Protein AF-A0A1D2RUA3-F1 (afdb_monomer_lite)

Foldseek 3Di:
DFDQDLPDQDPVLLVQLVVLQVQLVCCLVPPDQDFDQDPPPDPDDPDPPRPRPSVGNVVSNVVSVVSNVSSVVSNVCSSRPGDGPDD

Sequence (87 aa):
MGTLSFRTASKPGLFLGLVMLVAGGAVIAWPPEILVHHPTIRPSAFSETKRVEAVTQGRARFYGGCLVAAGVFIGLFSLYAPRHEQP

Radius of gyration: 22.41 Å; chains: 1; bounding box: 59×15×58 Å

Secondary structure (DSSP, 8-state):
----------HHHHHHHHHHHHHHHHHHHS------------TT----------HHHHHHHHHHHHHHHHHHHHHHHHHH-------

Structure (mmCIF, N/CA/C/O backbone):
data_AF-A0A1D2RUA3-F1
#
_entry.id   AF-A0A1D2RUA3-F1
#
loop_
_atom_site.group_PDB
_atom_site.id
_atom_site.type_symbol
_atom_site.label_atom_id
_atom_site.label_alt_id
_atom_site.label_comp_id
_atom_site.label_asym_id
_atom_site.label_entity_id
_atom_site.label_seq_id
_atom_site.pdbx_PDB_ins_code
_atom_site.Cartn_x
_atom_site.Cartn_y
_atom_site.Cartn_z
_atom_site.occupancy
_atom_site.B_iso_or_equiv
_atom_site.auth_seq_id
_atom_site.auth_comp_id
_atom_site.auth_asym_id
_atom_site.auth_atom_id
_atom_site.pdbx_PDB_model_num
ATOM 1 N N . MET A 1 1 ? -20.608 -5.052 35.476 1.00 43.25 1 MET A N 1
ATOM 2 C CA . MET A 1 1 ? -20.199 -5.730 34.227 1.00 43.25 1 MET A CA 1
ATOM 3 C C . MET A 1 1 ? -20.390 -4.732 33.102 1.00 43.25 1 MET A C 1
ATOM 5 O O . MET A 1 1 ? -21.528 -4.406 32.807 1.00 43.25 1 MET A O 1
ATOM 9 N N . GLY A 1 2 ? -19.305 -4.148 32.587 1.00 48.59 2 GLY A N 1
ATOM 10 C CA . GLY A 1 2 ? -19.390 -3.159 31.509 1.00 48.59 2 GLY A CA 1
ATOM 11 C C . GLY A 1 2 ? -19.768 -3.837 30.196 1.00 48.59 2 GLY A C 1
ATOM 12 O O . GLY A 1 2 ? -19.163 -4.842 29.823 1.00 48.59 2 GLY A O 1
ATOM 13 N N . THR A 1 3 ? -20.787 -3.318 29.523 1.00 49.28 3 THR A N 1
ATOM 14 C CA . THR A 1 3 ? -21.182 -3.733 28.179 1.00 49.28 3 THR A CA 1
ATOM 15 C C . THR A 1 3 ? -20.156 -3.214 27.178 1.00 49.28 3 THR A C 1
ATOM 17 O O . THR A 1 3 ? -19.980 -2.013 27.022 1.00 49.28 3 THR A O 1
ATOM 20 N N . LEU A 1 4 ? -19.445 -4.113 26.496 1.00 46.19 4 LEU A N 1
ATOM 21 C CA . LEU A 1 4 ? -18.593 -3.738 25.367 1.00 46.19 4 LEU A CA 1
ATOM 22 C C . LEU A 1 4 ? -19.497 -3.405 24.172 1.00 46.19 4 LEU A C 1
ATOM 24 O O . LEU A 1 4 ? -19.920 -4.292 23.431 1.00 46.19 4 LEU A O 1
ATOM 28 N N . SER A 1 5 ? -19.835 -2.127 24.001 1.00 49.50 5 SER A N 1
ATOM 29 C CA . SER A 1 5 ? -20.551 -1.642 22.822 1.00 49.50 5 SER A CA 1
ATOM 30 C C . SER A 1 5 ? -19.564 -1.448 21.668 1.00 49.50 5 SER A C 1
ATOM 32 O O . SER A 1 5 ? -18.786 -0.498 21.630 1.00 49.50 5 SER A O 1
ATOM 34 N N . PHE A 1 6 ? -19.592 -2.356 20.689 1.00 51.78 6 PHE A N 1
ATOM 35 C CA . PHE A 1 6 ? -18.751 -2.322 19.478 1.00 51.78 6 PHE A CA 1
ATOM 36 C C . PHE A 1 6 ? -19.142 -1.213 18.477 1.00 51.78 6 PHE A C 1
ATOM 38 O O . PHE A 1 6 ? -18.731 -1.228 17.319 1.00 51.78 6 PHE A O 1
ATOM 45 N N . ARG A 1 7 ? -19.987 -0.254 18.875 1.00 53.94 7 ARG A N 1
ATOM 46 C CA . ARG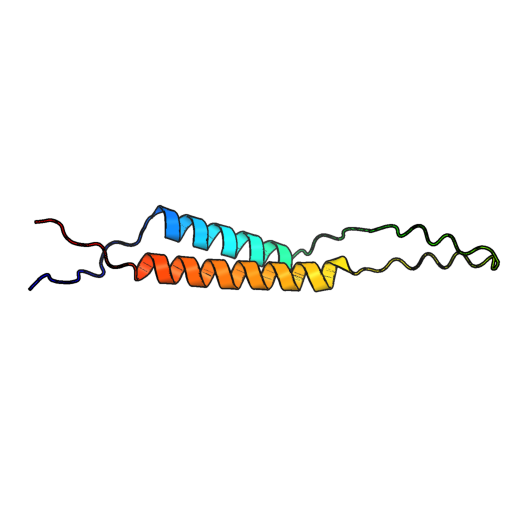 A 1 7 ? -20.640 0.703 17.972 1.00 53.94 7 ARG A CA 1
ATOM 47 C C . ARG A 1 7 ? -20.097 2.117 18.119 1.00 53.94 7 ARG A C 1
ATOM 49 O O . ARG A 1 7 ? -20.841 3.059 18.371 1.00 53.94 7 ARG A O 1
ATOM 56 N N . THR A 1 8 ? -18.806 2.319 17.879 1.00 54.31 8 THR A N 1
ATOM 57 C CA . THR A 1 8 ? -18.362 3.625 17.365 1.00 54.31 8 THR A CA 1
ATOM 58 C C . THR A 1 8 ? -17.032 3.490 16.645 1.00 54.31 8 THR A C 1
ATOM 60 O O . THR A 1 8 ? -15.970 3.505 17.259 1.00 54.31 8 THR A O 1
ATOM 63 N N . ALA A 1 9 ? -17.088 3.369 15.320 1.00 57.62 9 ALA A N 1
ATOM 64 C CA . ALA A 1 9 ? -15.890 3.347 14.501 1.00 57.62 9 ALA A CA 1
ATOM 65 C C . ALA A 1 9 ? -15.044 4.603 14.755 1.00 57.62 9 ALA A C 1
ATOM 67 O O . ALA A 1 9 ? -15.571 5.726 14.788 1.00 57.62 9 ALA A O 1
ATOM 68 N N . SER A 1 10 ? -13.733 4.441 14.938 1.00 69.12 10 SER A N 1
ATOM 69 C CA . SER A 1 10 ? -12.853 5.593 15.103 1.00 69.12 10 SER A CA 1
ATOM 70 C C . SER A 1 10 ? -12.734 6.315 13.753 1.00 69.12 10 SER A C 1
ATOM 72 O O . SER A 1 10 ? -12.038 5.881 12.838 1.00 69.12 10 SER A O 1
ATOM 74 N N . LYS A 1 11 ? -13.461 7.434 13.607 1.00 77.12 11 LYS A N 1
ATOM 75 C CA . LYS A 1 11 ? -13.427 8.307 12.416 1.00 77.12 11 LYS A CA 1
ATOM 76 C C . LYS A 1 11 ? -12.003 8.540 11.867 1.00 77.12 11 LYS A C 1
ATOM 78 O O . LYS A 1 11 ? -11.827 8.375 10.662 1.00 77.12 11 LYS A O 1
ATOM 83 N N . PRO A 1 12 ? -10.984 8.870 12.694 1.00 81.62 12 PRO A N 1
ATOM 84 C CA . PRO A 1 12 ? -9.630 9.083 12.179 1.00 81.62 12 PRO A CA 1
ATOM 85 C C . PRO A 1 12 ? -8.964 7.799 11.669 1.00 81.62 12 PRO A C 1
ATOM 87 O O . PRO A 1 12 ? -8.272 7.841 10.657 1.00 81.62 12 PRO A O 1
ATOM 90 N N . GLY A 1 13 ? -9.184 6.657 12.326 1.00 81.44 13 GLY A N 1
ATOM 91 C CA . GLY A 1 13 ? -8.588 5.389 11.914 1.00 81.44 13 GLY A CA 1
ATOM 92 C C . GLY A 1 13 ? -9.216 4.837 10.632 1.00 81.44 13 GLY A C 1
ATOM 93 O O . GLY A 1 13 ? -8.503 4.393 9.736 1.00 81.44 13 GLY A O 1
ATOM 94 N N . LEU A 1 14 ? -10.535 4.982 10.473 1.00 84.38 14 LEU A N 1
ATOM 95 C CA . LEU A 1 14 ? -11.220 4.691 9.211 1.00 84.38 14 LEU A CA 1
ATOM 96 C C . LEU A 1 14 ? -10.706 5.558 8.057 1.00 84.38 14 LEU A C 1
ATOM 98 O O . LEU A 1 14 ? -10.463 5.044 6.966 1.00 84.38 14 LEU A O 1
ATOM 102 N N . PHE A 1 15 ? -10.527 6.859 8.297 1.00 87.75 15 PHE A N 1
ATOM 103 C CA . PHE A 1 15 ? -10.007 7.775 7.284 1.00 87.75 15 PHE A CA 1
ATOM 104 C C . PHE A 1 15 ? -8.579 7.402 6.873 1.00 87.75 15 PHE A C 1
ATOM 106 O O . PHE A 1 15 ? -8.291 7.301 5.684 1.00 87.75 15 PHE A O 1
ATOM 113 N N . LEU A 1 16 ? -7.706 7.117 7.843 1.00 88.06 16 LEU A N 1
ATOM 114 C CA . LEU A 1 16 ? -6.338 6.676 7.575 1.00 88.06 16 LEU A CA 1
ATOM 115 C C . LEU A 1 16 ? -6.311 5.359 6.785 1.00 88.06 16 LEU A C 1
ATOM 117 O O . LEU A 1 16 ? -5.595 5.260 5.789 1.00 88.06 16 LEU A O 1
ATOM 121 N N . GLY A 1 17 ? -7.125 4.377 7.184 1.00 88.69 17 GLY A N 1
ATOM 122 C CA . GLY A 1 17 ? -7.242 3.101 6.479 1.00 88.69 17 GLY A CA 1
ATOM 123 C C . GLY A 1 17 ? -7.683 3.276 5.023 1.00 88.69 17 GLY A C 1
ATOM 124 O O . GLY A 1 17 ? -7.077 2.702 4.118 1.00 88.69 17 GLY A O 1
ATOM 125 N N . LEU A 1 18 ? -8.678 4.137 4.782 1.00 90.94 18 LEU A N 1
ATOM 126 C CA . LEU A 1 18 ? -9.156 4.458 3.436 1.00 90.94 18 LEU A CA 1
ATOM 127 C C . LEU A 1 18 ? -8.076 5.144 2.589 1.00 90.94 18 LEU A C 1
ATOM 129 O O . LEU A 1 18 ? -7.868 4.759 1.440 1.00 90.94 18 LEU A O 1
ATOM 133 N N . VAL A 1 19 ? -7.365 6.127 3.149 1.00 92.44 19 VAL A N 1
ATOM 134 C CA . VAL A 1 19 ? -6.285 6.837 2.444 1.00 92.44 19 VAL A CA 1
ATOM 135 C C . VAL A 1 19 ? -5.179 5.868 2.028 1.00 92.44 19 VAL A C 1
ATOM 137 O O . VAL A 1 19 ? -4.744 5.901 0.877 1.00 92.44 19 VAL A O 1
ATOM 140 N N . MET A 1 20 ? -4.755 4.970 2.921 1.00 90.12 20 MET A N 1
ATOM 141 C CA . MET A 1 20 ? -3.719 3.979 2.604 1.00 90.12 20 MET A CA 1
ATOM 142 C C . MET A 1 20 ? -4.184 2.974 1.548 1.00 90.12 20 MET A C 1
ATOM 144 O O . MET A 1 20 ? -3.403 2.611 0.668 1.00 90.12 20 MET A O 1
ATOM 148 N N . LEU A 1 21 ? -5.458 2.576 1.583 1.00 92.00 21 LEU A N 1
ATOM 149 C CA . LEU A 1 21 ? -6.043 1.681 0.588 1.00 92.00 21 LEU A CA 1
ATOM 150 C C . LEU A 1 21 ? -6.079 2.316 -0.807 1.00 92.00 21 LEU A C 1
ATOM 152 O O . LEU A 1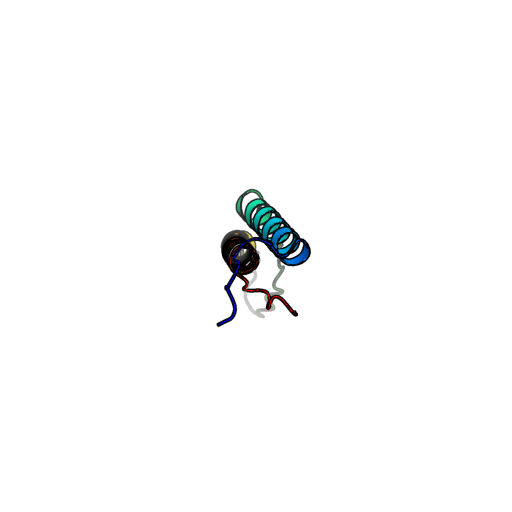 21 ? -5.644 1.694 -1.777 1.00 92.00 21 LEU A O 1
ATOM 156 N N . VAL A 1 22 ? -6.538 3.566 -0.908 1.00 92.19 22 VAL A N 1
ATOM 157 C CA . VAL A 1 22 ? -6.581 4.302 -2.181 1.00 92.19 22 VAL A CA 1
ATOM 158 C C . VAL A 1 22 ? -5.168 4.561 -2.708 1.00 92.19 22 VAL A C 1
ATOM 160 O O . VAL A 1 22 ? -4.901 4.309 -3.882 1.00 92.19 22 VAL A O 1
ATOM 163 N N . ALA A 1 23 ? -4.245 4.999 -1.848 1.00 89.44 23 ALA A N 1
ATOM 164 C CA . ALA A 1 23 ? -2.860 5.254 -2.235 1.00 89.44 23 ALA A CA 1
ATOM 165 C C . ALA A 1 23 ? -2.152 3.974 -2.708 1.00 89.44 23 ALA A C 1
ATOM 167 O O . ALA A 1 23 ? -1.529 3.968 -3.769 1.00 89.44 23 ALA A O 1
ATOM 168 N N . GLY A 1 24 ? -2.286 2.870 -1.967 1.00 88.62 24 GLY A N 1
ATOM 169 C CA . GLY A 1 24 ? -1.713 1.583 -2.355 1.00 88.62 24 GLY A CA 1
ATOM 170 C C . GLY A 1 24 ? -2.289 1.056 -3.673 1.00 88.62 24 GLY A C 1
ATOM 171 O O . GLY A 1 24 ? -1.535 0.613 -4.540 1.00 88.62 24 GLY A O 1
ATOM 172 N N . GLY A 1 25 ? -3.608 1.178 -3.862 1.00 88.25 25 GLY A N 1
ATOM 173 C CA . GLY A 1 25 ? -4.284 0.801 -5.104 1.00 88.25 25 GLY A CA 1
ATOM 174 C C . GLY A 1 25 ? -3.812 1.619 -6.308 1.00 88.25 25 GLY A C 1
ATOM 175 O O . GLY A 1 25 ? -3.530 1.049 -7.362 1.00 88.25 25 GLY A O 1
ATOM 176 N N . ALA A 1 26 ? -3.641 2.933 -6.139 1.00 88.06 26 ALA A N 1
ATOM 177 C CA . ALA A 1 26 ? -3.116 3.810 -7.183 1.00 88.06 26 ALA A CA 1
ATOM 178 C C . ALA A 1 26 ? -1.688 3.419 -7.601 1.00 88.06 26 ALA A C 1
ATOM 180 O O . ALA A 1 26 ? -1.405 3.348 -8.794 1.00 88.06 26 ALA A O 1
ATOM 181 N N . VAL A 1 27 ? -0.817 3.087 -6.641 1.00 85.88 27 VAL A N 1
ATOM 182 C CA . VAL A 1 27 ? 0.563 2.640 -6.912 1.00 85.88 27 VAL A CA 1
ATOM 183 C C . VAL A 1 27 ? 0.602 1.278 -7.620 1.00 85.88 27 VAL A C 1
ATOM 185 O O . VAL A 1 27 ? 1.504 1.025 -8.416 1.00 85.88 27 VAL A O 1
ATOM 188 N N . ILE A 1 28 ? -0.366 0.389 -7.372 1.00 84.25 28 ILE A N 1
ATOM 189 C CA . ILE A 1 28 ? -0.469 -0.883 -8.105 1.00 84.25 28 ILE A CA 1
ATOM 190 C C . ILE A 1 28 ? -0.940 -0.654 -9.548 1.00 84.25 28 ILE A C 1
ATOM 192 O O . ILE A 1 28 ? -0.369 -1.242 -10.472 1.00 84.25 28 ILE A O 1
ATOM 196 N N . ALA A 1 29 ? -1.977 0.171 -9.730 1.00 86.25 29 ALA A N 1
ATOM 197 C CA . ALA A 1 29 ? -2.595 0.442 -11.028 1.00 86.25 29 ALA A CA 1
ATOM 198 C C . ALA A 1 29 ? -1.669 1.247 -11.954 1.00 86.25 29 ALA A C 1
ATOM 200 O O . ALA A 1 29 ? -1.500 0.896 -13.121 1.00 86.25 29 ALA A O 1
ATOM 201 N N . TRP A 1 30 ? -1.022 2.276 -11.408 1.00 84.81 30 TRP A N 1
ATOM 202 C CA . TRP A 1 30 ? -0.057 3.128 -12.096 1.00 84.81 30 TRP A CA 1
ATOM 203 C C . TRP A 1 30 ? 1.250 3.174 -11.300 1.00 84.81 30 TRP A C 1
ATOM 205 O O . TRP A 1 30 ? 1.497 4.129 -10.558 1.00 84.81 30 TRP A O 1
ATOM 215 N N . PRO A 1 31 ? 2.096 2.135 -11.417 1.00 79.44 31 PRO A N 1
ATOM 216 C CA . PRO A 1 31 ? 3.367 2.117 -10.716 1.00 79.44 31 PRO A CA 1
ATOM 217 C C . PRO A 1 31 ? 4.278 3.223 -11.263 1.00 79.44 31 PRO A C 1
ATOM 219 O O . PRO A 1 31 ? 4.477 3.292 -12.478 1.00 79.44 31 PRO A O 1
ATOM 222 N N . PRO A 1 32 ? 4.856 4.077 -10.401 1.00 70.75 32 PRO A N 1
ATOM 223 C CA . PRO A 1 32 ? 5.782 5.102 -10.848 1.00 70.75 32 PRO A CA 1
ATOM 224 C C . PRO A 1 32 ? 7.034 4.457 -11.447 1.00 70.75 32 PRO A C 1
ATOM 226 O O . PRO A 1 32 ? 7.692 3.620 -10.822 1.00 70.75 32 PRO A O 1
ATOM 229 N N . GLU A 1 33 ? 7.388 4.881 -12.656 1.00 68.62 33 GLU A N 1
ATOM 230 C CA . GLU A 1 33 ? 8.673 4.549 -13.256 1.00 68.62 33 GLU A CA 1
ATOM 231 C C . GLU A 1 33 ? 9.737 5.483 -12.696 1.00 68.62 33 GLU A C 1
ATOM 233 O O . GLU A 1 33 ? 9.906 6.620 -13.129 1.00 68.62 33 GLU A O 1
ATOM 238 N N . ILE A 1 34 ? 10.465 4.999 -11.694 1.00 64.62 34 ILE A N 1
ATOM 239 C CA . ILE A 1 34 ? 11.665 5.680 -11.221 1.00 64.62 34 ILE A CA 1
ATOM 240 C C . ILE A 1 34 ? 12.839 5.070 -11.990 1.00 64.62 34 ILE A C 1
ATOM 242 O O . ILE A 1 34 ? 13.156 3.888 -11.838 1.00 64.62 34 ILE A O 1
ATOM 246 N N . LEU A 1 35 ? 13.460 5.861 -12.861 1.00 60.59 35 LEU A N 1
ATOM 247 C CA . LEU A 1 35 ? 14.686 5.480 -13.554 1.00 60.59 35 LEU A CA 1
ATOM 248 C C . LEU A 1 35 ? 15.872 5.772 -12.634 1.00 60.59 35 LEU A C 1
ATOM 250 O O . LEU A 1 35 ? 16.280 6.920 -12.472 1.00 60.59 35 LEU A O 1
ATOM 254 N N . VAL A 1 36 ? 16.426 4.731 -12.015 1.00 59.62 36 VAL A N 1
ATOM 255 C CA . VAL A 1 36 ? 17.660 4.856 -11.234 1.00 59.62 36 VAL A CA 1
ATOM 256 C C . VAL A 1 36 ? 18.836 4.611 -12.171 1.00 59.62 36 VAL A C 1
ATOM 258 O O . VAL A 1 36 ? 19.067 3.495 -12.634 1.00 59.62 36 VAL A O 1
ATOM 261 N N . HIS A 1 37 ? 19.582 5.668 -12.481 1.00 59.09 37 HIS A N 1
ATOM 262 C CA . HIS A 1 37 ? 20.831 5.541 -13.220 1.00 59.09 37 HIS A CA 1
ATOM 263 C C . HIS A 1 37 ? 21.931 5.086 -12.263 1.00 59.09 37 HIS A C 1
ATOM 265 O O . HIS A 1 37 ? 22.398 5.860 -11.433 1.00 59.09 37 HIS A O 1
ATOM 271 N N . HIS A 1 38 ? 22.352 3.828 -12.377 1.00 58.94 38 HIS A N 1
ATOM 272 C CA . HIS A 1 38 ? 23.552 3.355 -11.700 1.00 58.94 38 HIS A CA 1
ATOM 273 C C . HIS A 1 38 ? 24.782 3.735 -12.536 1.00 58.94 38 HIS A C 1
ATOM 275 O O . HIS A 1 38 ? 24.949 3.179 -13.626 1.00 58.94 38 HIS A O 1
ATOM 281 N N . PRO A 1 39 ? 25.658 4.649 -12.073 1.00 51.91 39 PRO A N 1
ATOM 282 C CA . PRO A 1 39 ? 26.946 4.859 -12.715 1.00 51.91 39 PRO A CA 1
ATOM 283 C C . PRO A 1 39 ? 27.775 3.588 -12.525 1.00 51.91 39 PRO A C 1
ATOM 285 O O . PRO A 1 39 ? 28.333 3.326 -11.462 1.00 51.91 39 PRO A O 1
ATOM 288 N N . THR A 1 40 ? 27.817 2.746 -13.552 1.00 53.00 40 THR A N 1
ATOM 289 C CA . THR A 1 40 ? 28.682 1.568 -13.570 1.00 53.00 40 THR A CA 1
ATOM 290 C C . THR A 1 40 ? 30.053 2.022 -14.048 1.00 53.00 40 THR A C 1
ATOM 292 O O . THR A 1 40 ? 30.368 1.962 -15.231 1.00 53.00 40 THR A O 1
ATOM 295 N N . ILE A 1 41 ? 30.884 2.516 -13.131 1.00 51.62 41 ILE A N 1
ATOM 296 C CA . ILE A 1 41 ? 32.298 2.749 -13.432 1.00 51.62 41 ILE A CA 1
ATOM 297 C C . ILE A 1 41 ? 32.974 1.373 -13.447 1.00 51.62 41 ILE A C 1
ATOM 299 O O . ILE A 1 41 ? 33.364 0.844 -12.408 1.00 51.62 41 ILE A O 1
ATOM 303 N N . ARG A 1 42 ? 33.067 0.753 -14.629 1.00 52.41 42 ARG A N 1
ATOM 304 C CA . ARG A 1 42 ? 33.966 -0.381 -14.881 1.00 52.41 42 ARG A CA 1
ATOM 305 C C . ARG A 1 42 ? 35.107 0.094 -15.786 1.00 52.41 42 ARG A C 1
ATOM 307 O O . ARG A 1 42 ? 34.851 0.398 -16.950 1.00 52.41 42 ARG A O 1
ATOM 314 N N . PRO A 1 43 ? 36.359 0.148 -15.302 1.00 50.12 43 PRO A N 1
ATOM 315 C CA . PRO A 1 43 ? 37.503 0.427 -16.154 1.00 50.12 43 PRO A CA 1
ATOM 316 C C . PRO A 1 43 ? 37.859 -0.867 -16.893 1.00 50.12 43 PRO A C 1
ATOM 318 O O . PRO A 1 43 ? 38.429 -1.755 -16.268 1.00 50.12 43 PRO A O 1
ATOM 321 N N . SER A 1 44 ? 37.452 -1.027 -18.162 1.00 51.31 44 SER A N 1
ATOM 322 C CA . SER A 1 44 ? 38.151 -1.858 -19.186 1.00 51.31 44 SER A CA 1
ATOM 323 C C . SER A 1 44 ? 37.312 -2.336 -20.380 1.00 51.31 44 SER A C 1
ATOM 325 O O . SER A 1 44 ? 37.865 -3.013 -21.241 1.00 51.31 44 SER A O 1
ATOM 327 N N . ALA A 1 45 ? 36.026 -2.006 -20.521 1.00 46.84 45 ALA A N 1
ATOM 328 C CA . ALA A 1 45 ? 35.291 -2.458 -21.705 1.00 46.84 45 ALA A CA 1
ATOM 329 C C . ALA A 1 45 ? 34.270 -1.427 -22.177 1.00 46.84 45 ALA A C 1
ATOM 331 O O . ALA A 1 45 ? 33.255 -1.181 -21.529 1.00 46.84 45 ALA A O 1
ATOM 332 N N . PHE A 1 46 ? 34.575 -0.846 -23.336 1.00 49.53 46 PHE A N 1
ATOM 333 C CA . PHE A 1 46 ? 33.684 -0.050 -24.170 1.00 49.53 46 PHE A CA 1
ATOM 334 C C . PHE A 1 46 ? 32.497 -0.926 -24.607 1.00 49.53 46 PHE A C 1
ATOM 336 O O . PHE A 1 46 ? 32.517 -1.595 -25.633 1.00 49.53 46 PHE A O 1
ATOM 343 N N . SER A 1 47 ? 31.478 -0.985 -23.763 1.00 42.25 47 SER A N 1
ATOM 344 C CA . SER A 1 47 ? 30.149 -1.489 -24.085 1.00 42.25 47 SER A CA 1
ATOM 345 C C . SER A 1 47 ? 29.208 -0.826 -23.093 1.00 42.25 47 SER A C 1
ATOM 347 O O . SER A 1 47 ? 28.893 -1.385 -22.041 1.00 42.25 47 SER A O 1
ATOM 349 N N . GLU A 1 48 ? 28.793 0.402 -23.407 1.00 47.25 48 GLU A N 1
ATOM 350 C CA . GLU A 1 48 ? 27.706 1.104 -22.721 1.00 47.25 48 GLU A CA 1
ATOM 351 C C . GLU A 1 48 ? 26.369 0.391 -22.982 1.00 47.25 48 GLU A C 1
ATOM 353 O O . GLU A 1 48 ? 25.433 0.928 -23.570 1.00 47.25 48 GLU A O 1
ATOM 358 N N . THR A 1 49 ? 26.225 -0.848 -22.523 1.00 50.09 49 THR A N 1
ATOM 359 C CA . THR A 1 49 ? 24.900 -1.422 -22.316 1.00 50.09 49 THR A CA 1
ATOM 360 C C . THR A 1 49 ? 24.364 -0.792 -21.044 1.00 50.09 49 THR A C 1
ATOM 362 O O . THR A 1 49 ? 24.556 -1.311 -19.943 1.00 50.09 49 THR A O 1
ATOM 365 N N . LYS A 1 50 ? 23.748 0.383 -21.205 1.00 47.25 50 LYS A N 1
ATOM 366 C CA . LYS A 1 50 ? 22.970 1.101 -20.196 1.00 47.25 50 LYS A CA 1
ATOM 367 C C . LYS A 1 50 ? 21.890 0.143 -19.687 1.00 47.25 50 LYS A C 1
ATOM 369 O O . LYS A 1 50 ? 20.805 0.057 -20.255 1.00 47.25 50 LYS A O 1
ATOM 374 N N . ARG A 1 51 ? 22.207 -0.655 -18.664 1.00 49.25 51 ARG A N 1
ATOM 375 C CA . ARG A 1 51 ? 21.262 -1.592 -18.055 1.00 49.25 51 ARG A CA 1
ATOM 376 C C . ARG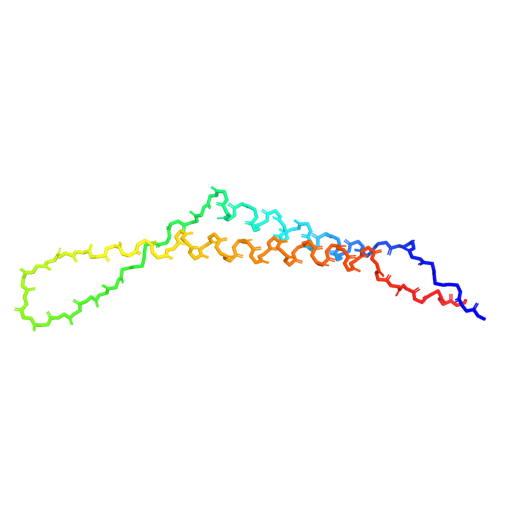 A 1 51 ? 20.271 -0.748 -17.264 1.00 49.25 51 ARG A C 1
ATOM 378 O O . ARG A 1 51 ? 20.495 -0.435 -16.100 1.00 49.25 51 ARG A O 1
ATOM 385 N N . VAL A 1 52 ? 19.220 -0.296 -17.944 1.00 50.16 52 VAL A N 1
ATOM 386 C CA . VAL A 1 52 ? 18.066 0.342 -17.317 1.00 50.16 52 VAL A CA 1
ATOM 387 C C . VAL A 1 52 ? 17.357 -0.757 -16.547 1.00 50.16 52 VAL A C 1
ATOM 389 O O . VAL A 1 52 ? 16.551 -1.512 -17.082 1.00 50.16 52 VAL A O 1
ATOM 392 N N . GLU A 1 53 ? 17.747 -0.925 -15.294 1.00 51.78 53 GLU A N 1
ATOM 393 C CA . GLU A 1 53 ? 17.052 -1.821 -14.396 1.00 51.78 53 GLU A CA 1
ATOM 394 C C . GLU A 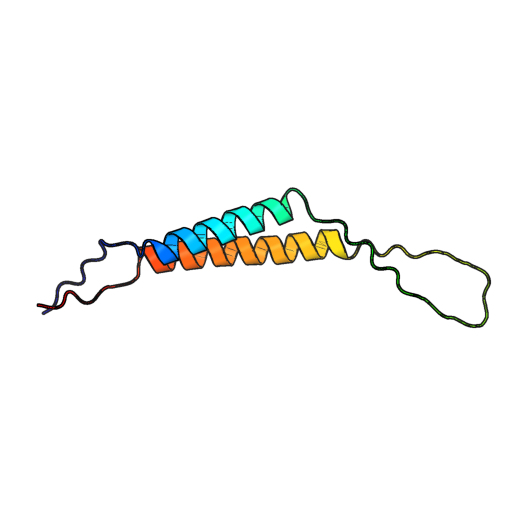1 53 ? 15.714 -1.146 -14.060 1.00 51.78 53 GLU A C 1
ATOM 396 O O . GLU A 1 53 ? 15.648 -0.225 -13.248 1.00 51.78 53 GLU A O 1
ATOM 401 N N . ALA A 1 54 ? 14.633 -1.583 -14.715 1.00 53.75 54 ALA A N 1
ATOM 402 C CA . ALA A 1 54 ? 13.252 -1.215 -14.389 1.00 53.75 54 ALA A CA 1
ATOM 403 C C . ALA A 1 54 ? 12.817 -1.858 -13.053 1.00 53.75 54 ALA A C 1
ATOM 405 O O . ALA A 1 54 ? 11.765 -2.483 -12.930 1.00 53.75 54 ALA A O 1
ATOM 406 N N . VAL A 1 55 ? 13.662 -1.729 -12.028 1.00 53.66 55 VAL A N 1
ATOM 407 C CA . VAL A 1 55 ? 13.513 -2.290 -10.674 1.00 53.66 55 VAL A CA 1
ATOM 408 C C . VAL A 1 55 ? 12.290 -1.712 -9.956 1.00 53.66 55 VAL A C 1
ATOM 410 O O . VAL A 1 55 ? 11.864 -2.211 -8.914 1.00 53.66 55 VAL A O 1
ATOM 413 N N . THR A 1 56 ? 11.687 -0.672 -10.517 1.00 64.38 56 THR A N 1
ATOM 414 C CA . THR A 1 56 ? 10.743 0.193 -9.828 1.00 64.38 56 THR A CA 1
ATOM 415 C C . THR A 1 56 ? 9.296 -0.231 -10.020 1.00 64.38 56 THR A C 1
ATOM 417 O O . THR A 1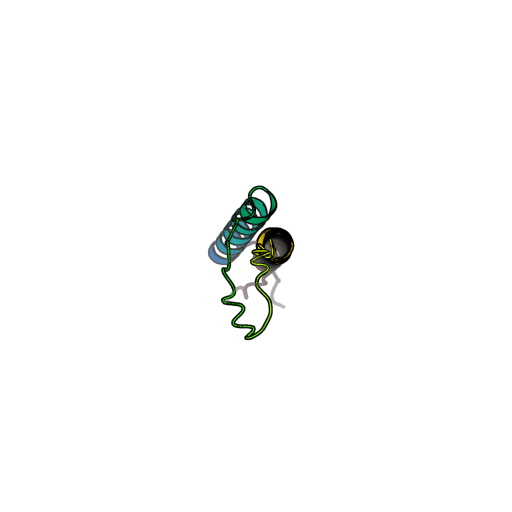 56 ? 8.563 -0.173 -9.042 1.00 64.38 56 THR A O 1
ATOM 420 N N . GLN A 1 57 ? 8.887 -0.816 -11.153 1.00 64.81 57 GLN A N 1
ATOM 421 C CA . GLN A 1 57 ? 7.492 -1.265 -11.304 1.00 64.81 57 GLN A CA 1
ATOM 422 C C . GLN A 1 57 ? 7.143 -2.462 -10.404 1.00 64.81 57 GLN A C 1
ATOM 424 O O . GLN A 1 57 ? 6.121 -2.448 -9.716 1.00 64.81 57 GLN A O 1
ATOM 429 N N . GLY A 1 58 ? 7.994 -3.494 -10.376 1.00 72.06 58 GLY A N 1
ATOM 430 C CA . GLY A 1 58 ? 7.757 -4.686 -9.552 1.00 72.06 58 GLY A CA 1
ATOM 431 C C . GLY A 1 58 ? 7.766 -4.369 -8.054 1.00 72.06 58 GLY A C 1
ATOM 432 O O . GLY A 1 58 ? 6.876 -4.794 -7.318 1.00 72.06 58 GLY A O 1
ATOM 433 N N . ARG A 1 59 ? 8.731 -3.553 -7.608 1.00 76.06 59 ARG A N 1
ATOM 434 C CA . ARG A 1 59 ? 8.823 -3.115 -6.209 1.00 76.06 59 ARG A CA 1
ATOM 435 C C . ARG A 1 59 ? 7.715 -2.134 -5.833 1.00 76.06 59 ARG A C 1
ATOM 437 O O . ARG A 1 59 ? 7.148 -2.275 -4.756 1.00 76.06 59 ARG A O 1
ATOM 444 N N . ALA A 1 60 ? 7.354 -1.191 -6.705 1.00 77.19 60 ALA A N 1
ATOM 445 C CA . ALA A 1 60 ? 6.248 -0.270 -6.450 1.00 77.19 60 ALA A CA 1
ATOM 446 C C . ALA A 1 60 ? 4.930 -1.025 -6.271 1.00 77.19 60 ALA A C 1
ATOM 448 O O . ALA A 1 60 ? 4.233 -0.787 -5.291 1.00 77.19 60 ALA A O 1
ATOM 449 N N . ARG A 1 61 ? 4.630 -2.004 -7.135 1.00 82.19 61 ARG A N 1
ATOM 450 C CA . ARG A 1 61 ? 3.444 -2.863 -6.976 1.00 82.19 61 ARG A CA 1
ATOM 451 C C . ARG A 1 61 ? 3.461 -3.637 -5.660 1.00 82.19 61 ARG A C 1
ATOM 453 O O . ARG A 1 61 ? 2.428 -3.727 -5.005 1.00 82.19 61 ARG A O 1
ATOM 460 N N . PHE A 1 62 ? 4.623 -4.146 -5.248 1.00 86.50 62 PHE A N 1
ATOM 461 C CA . PHE A 1 62 ? 4.775 -4.819 -3.957 1.00 86.50 62 PHE A CA 1
ATOM 462 C C . PHE A 1 62 ? 4.463 -3.878 -2.780 1.00 86.50 62 PHE A C 1
ATOM 464 O O . PHE A 1 62 ? 3.603 -4.193 -1.959 1.00 86.50 62 PHE A O 1
ATOM 471 N N . TYR A 1 63 ? 5.082 -2.693 -2.729 1.00 84.06 63 TYR A N 1
ATOM 472 C CA . TYR A 1 63 ? 4.824 -1.708 -1.669 1.00 84.06 63 TYR A CA 1
ATOM 473 C C . TYR A 1 63 ? 3.393 -1.158 -1.704 1.00 84.06 63 TYR A C 1
ATOM 475 O O . TYR A 1 63 ? 2.789 -0.954 -0.651 1.00 84.06 63 TYR A O 1
ATOM 483 N N . GLY A 1 64 ? 2.824 -0.975 -2.897 1.00 86.62 64 GLY A N 1
ATOM 484 C CA . GLY A 1 64 ? 1.416 -0.634 -3.081 1.00 86.62 64 GLY A CA 1
ATOM 485 C C . GLY A 1 64 ? 0.498 -1.706 -2.490 1.00 86.62 64 GLY A C 1
ATOM 486 O O . GLY A 1 64 ? -0.424 -1.379 -1.748 1.00 86.62 64 GLY A O 1
ATOM 487 N N . GLY A 1 65 ? 0.807 -2.989 -2.703 1.00 88.62 65 GLY A N 1
ATOM 488 C CA . GLY A 1 65 ? 0.108 -4.110 -2.066 1.00 88.62 65 GLY A CA 1
ATOM 489 C C . GLY A 1 65 ? 0.204 -4.095 -0.541 1.00 88.62 65 GLY A C 1
ATOM 490 O O . GLY A 1 65 ? -0.810 -4.271 0.137 1.00 88.62 65 GLY A O 1
ATOM 491 N N . CYS A 1 66 ? 1.386 -3.810 0.012 1.00 91.69 66 CYS A N 1
ATOM 492 C CA . CYS A 1 66 ? 1.555 -3.646 1.458 1.00 91.69 66 CYS A CA 1
ATOM 493 C C . CYS A 1 66 ? 0.705 -2.492 2.016 1.00 91.69 66 CYS A C 1
ATOM 495 O O . CYS A 1 66 ? 0.099 -2.642 3.076 1.00 91.69 66 CYS A O 1
ATOM 497 N N . LEU A 1 67 ? 0.623 -1.363 1.302 1.00 88.38 67 LEU A N 1
ATOM 498 C CA . LEU A 1 67 ? -0.215 -0.221 1.686 1.00 88.38 67 LEU A CA 1
ATOM 499 C C . LEU A 1 67 ? -1.708 -0.561 1.662 1.00 88.38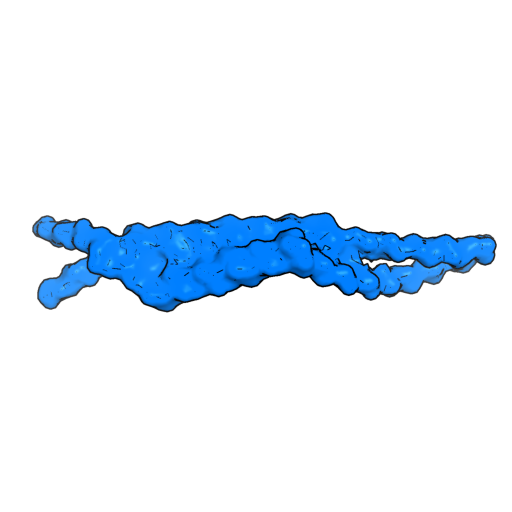 67 LEU A C 1
ATOM 501 O O . LEU A 1 67 ? -2.422 -0.195 2.595 1.00 88.38 67 LEU A O 1
ATOM 505 N N . VAL A 1 68 ? -2.173 -1.304 0.651 1.00 90.00 68 VAL A N 1
ATOM 506 C CA . VAL A 1 68 ? -3.561 -1.791 0.603 1.00 90.00 68 VAL A CA 1
ATOM 507 C C . VAL A 1 68 ? -3.858 -2.686 1.804 1.00 90.00 68 VAL A C 1
ATOM 509 O O . VAL A 1 68 ? -4.845 -2.459 2.502 1.00 90.00 68 VAL A O 1
ATOM 512 N N . ALA A 1 69 ? -2.991 -3.662 2.090 1.00 90.81 69 ALA A N 1
ATOM 513 C CA . ALA A 1 69 ? -3.165 -4.566 3.227 1.00 90.81 69 ALA A CA 1
ATOM 514 C C . ALA A 1 69 ? -3.188 -3.811 4.570 1.00 90.81 69 ALA A C 1
ATOM 516 O O . ALA A 1 69 ? -4.059 -4.063 5.405 1.00 90.81 69 ALA A O 1
ATOM 517 N N . ALA A 1 70 ? -2.284 -2.842 4.757 1.00 89.31 70 ALA A N 1
ATOM 518 C CA . ALA A 1 70 ? -2.263 -1.984 5.939 1.00 89.31 70 ALA A CA 1
ATOM 519 C C . ALA A 1 70 ? -3.545 -1.144 6.062 1.00 89.31 70 ALA A C 1
ATOM 521 O O . ALA A 1 70 ? -4.118 -1.060 7.148 1.00 89.31 70 ALA A O 1
ATOM 522 N N . GLY A 1 71 ? -4.036 -0.581 4.954 1.00 88.88 71 GLY A N 1
ATOM 523 C CA . GLY A 1 71 ? -5.283 0.181 4.918 1.00 88.88 71 GLY A CA 1
ATOM 524 C C . GLY A 1 71 ? -6.502 -0.646 5.334 1.00 88.88 71 GLY A C 1
ATOM 525 O O . GLY A 1 71 ? -7.287 -0.203 6.175 1.00 88.88 71 GLY A O 1
ATOM 526 N N . VAL A 1 72 ? -6.620 -1.880 4.824 1.00 88.94 72 VAL A N 1
ATOM 527 C CA . VAL A 1 72 ? -7.673 -2.830 5.234 1.00 88.94 72 VAL A CA 1
ATOM 528 C C . VAL A 1 72 ? -7.563 -3.156 6.721 1.00 88.94 72 VAL A C 1
ATOM 530 O O . VAL A 1 72 ? -8.561 -3.090 7.439 1.00 88.94 72 VAL A O 1
ATOM 533 N N . PHE A 1 73 ? -6.359 -3.474 7.201 1.00 87.56 73 PHE A N 1
ATOM 534 C CA . PHE A 1 73 ? -6.145 -3.847 8.597 1.00 87.56 73 PHE A CA 1
ATOM 535 C C . PHE A 1 73 ? -6.486 -2.702 9.556 1.00 87.56 73 PHE A C 1
ATOM 537 O O . PHE A 1 73 ? -7.212 -2.907 10.525 1.00 87.56 73 PHE A O 1
ATOM 544 N N . ILE A 1 74 ? -6.031 -1.482 9.260 1.00 85.69 74 ILE A N 1
ATOM 545 C CA . ILE A 1 74 ? -6.337 -0.287 10.055 1.00 85.69 74 ILE A CA 1
ATOM 546 C C . ILE A 1 74 ? -7.835 0.026 10.006 1.00 85.69 74 ILE A C 1
ATOM 548 O O . ILE A 1 74 ? -8.418 0.359 11.038 1.00 85.69 74 ILE A O 1
ATOM 552 N N . GLY A 1 75 ? -8.476 -0.111 8.842 1.00 84.38 75 GLY A N 1
ATOM 553 C CA . GLY A 1 75 ? -9.919 0.081 8.697 1.00 84.38 75 GLY A CA 1
ATOM 554 C C . GLY A 1 75 ? -10.718 -0.898 9.559 1.00 84.38 75 GLY A C 1
ATOM 555 O O . GLY A 1 75 ? -11.569 -0.472 10.340 1.00 84.38 75 GLY A O 1
ATOM 556 N N . LEU A 1 76 ? -10.392 -2.192 9.490 1.00 82.88 76 LEU A N 1
ATOM 557 C CA . LEU A 1 76 ? -11.008 -3.229 10.322 1.00 82.88 76 LEU A CA 1
ATOM 558 C C . LEU A 1 76 ? -10.739 -2.982 11.808 1.00 82.88 76 LEU A C 1
ATOM 560 O O . LEU A 1 76 ? -11.674 -2.949 12.602 1.00 82.88 76 LEU A O 1
ATOM 564 N N . PHE A 1 77 ? -9.493 -2.720 12.193 1.00 82.69 77 PHE A N 1
ATOM 565 C CA . PHE A 1 77 ? -9.152 -2.414 13.581 1.00 82.69 77 PHE A CA 1
ATOM 566 C C . PHE A 1 77 ? -9.937 -1.205 14.109 1.00 82.69 77 PHE A C 1
ATOM 568 O O . PHE A 1 77 ? -10.436 -1.220 15.229 1.00 82.69 77 PHE A O 1
ATOM 575 N N . SER A 1 78 ? -10.129 -0.182 13.279 1.00 77.56 78 SER A N 1
ATOM 576 C CA . SER A 1 78 ? -10.884 1.025 13.632 1.00 77.56 78 SER A CA 1
ATOM 577 C C . SER A 1 78 ? -12.389 0.792 13.760 1.00 77.56 78 SER A C 1
ATOM 579 O O . SER A 1 78 ? -13.048 1.541 14.482 1.00 77.56 78 SER A O 1
ATOM 581 N N . LEU A 1 79 ? -12.928 -0.226 13.081 1.00 75.06 79 LEU A N 1
ATOM 582 C CA . LEU A 1 79 ? -14.311 -0.689 13.231 1.00 75.06 79 LEU A CA 1
ATOM 583 C C . LEU A 1 79 ? -14.499 -1.540 14.492 1.00 75.06 79 LEU A C 1
ATOM 585 O O . LEU A 1 79 ? -15.567 -1.494 15.093 1.00 75.06 79 LEU A O 1
ATOM 589 N N . TYR A 1 80 ? -13.470 -2.291 14.888 1.00 69.62 80 TYR A N 1
ATOM 590 C CA . TYR A 1 80 ? -13.529 -3.241 16.001 1.00 69.62 80 TYR A CA 1
ATOM 591 C C . TYR A 1 80 ? -12.914 -2.730 17.310 1.00 69.62 80 TYR A C 1
ATOM 593 O O . TYR A 1 80 ? -12.959 -3.449 18.305 1.00 69.62 80 TYR A O 1
ATOM 601 N N . ALA A 1 81 ? -12.361 -1.513 17.343 1.00 62.59 81 ALA A N 1
ATOM 602 C CA . ALA A 1 81 ? -11.738 -0.953 18.539 1.00 62.59 81 ALA A CA 1
ATOM 603 C C . ALA A 1 81 ? -12.776 -0.773 19.669 1.00 62.59 81 ALA A C 1
ATOM 605 O O . ALA A 1 81 ? -13.669 0.072 19.545 1.00 62.59 81 ALA A O 1
ATOM 606 N N . PRO A 1 82 ? -12.670 -1.521 20.784 1.00 56.59 82 PRO A N 1
ATOM 607 C CA . PRO A 1 82 ? -13.554 -1.332 21.923 1.00 56.59 82 PRO A CA 1
ATOM 608 C C . PRO A 1 82 ? -13.230 0.010 22.586 1.00 56.59 82 PRO A C 1
ATOM 610 O O . PRO A 1 82 ? -12.101 0.246 23.020 1.00 56.59 82 PRO A O 1
ATOM 613 N N . ARG A 1 83 ? -14.213 0.910 22.677 1.00 56.50 83 ARG A N 1
ATOM 614 C CA . ARG A 1 83 ? -14.126 2.068 23.575 1.00 56.50 83 ARG A CA 1
ATOM 615 C C . ARG A 1 83 ? -14.698 1.672 24.928 1.00 56.50 83 ARG A C 1
ATOM 617 O O . ARG A 1 83 ? -15.784 1.106 25.000 1.00 56.50 83 ARG A O 1
ATOM 624 N N . HIS A 1 84 ? -13.963 1.984 25.991 1.00 51.56 84 HIS A N 1
ATOM 625 C CA . HIS A 1 84 ? -14.508 1.957 27.341 1.00 51.56 84 HIS A CA 1
ATOM 626 C C . HIS A 1 84 ? -15.636 2.993 27.406 1.00 51.56 84 HIS A C 1
ATOM 628 O O . HIS A 1 84 ? -15.378 4.188 27.264 1.00 51.56 84 HIS A O 1
ATOM 634 N N . GLU A 1 85 ? -16.877 2.540 27.588 1.00 54.19 85 GLU A N 1
ATOM 635 C CA . GLU A 1 85 ? -17.957 3.406 28.058 1.00 54.19 85 GLU A CA 1
ATOM 636 C C . GLU A 1 85 ? -17.549 3.859 29.467 1.00 54.19 85 GLU A C 1
ATOM 638 O O . GLU A 1 85 ? -17.506 3.053 30.400 1.00 54.19 85 GLU A O 1
ATOM 643 N N . GLN A 1 86 ? -17.099 5.112 29.601 1.00 57.69 86 GLN A N 1
ATOM 644 C CA . GLN A 1 86 ? -16.942 5.721 30.919 1.00 57.69 86 GLN A CA 1
ATOM 645 C C . GLN A 1 86 ? -18.347 6.009 31.472 1.00 57.69 86 GLN A C 1
ATOM 647 O O . GLN A 1 86 ? -19.187 6.477 30.699 1.00 57.69 86 GLN A O 1
ATOM 652 N N . PRO A 1 87 ? -18.605 5.676 32.750 1.00 56.41 87 PRO A N 1
ATOM 653 C CA . PRO A 1 87 ? -19.908 5.854 33.388 1.00 56.41 87 PRO A CA 1
ATOM 654 C C . PRO A 1 87 ? -20.321 7.323 33.509 1.00 56.41 87 PRO A C 1
ATOM 656 O O . PRO A 1 87 ? -19.419 8.191 33.590 1.00 56.41 87 PRO A O 1
#

pLDDT: mean 70.01, std 16.54, range [42.25, 92.44]